Protein AF-A0A9J6DF23-F1 (afdb_monomer_lite)

Organism: Rhipicephalus microplus (NCBI:txid6941)

pLD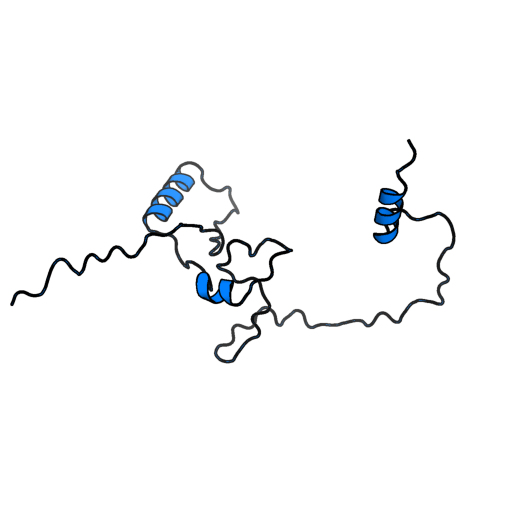DT: mean 71.45, std 18.91, range [33.38, 96.56]

Radius of gyration: 26.69 Å; chains: 1; bounding box: 71×72×50 Å

Secondary structure (DSSP, 8-state):
-PPPHHHHHHHHHTT-S--S--PPPTT-----------TTGGG----SS-----S--TT-TTTT-TT----HHHHHHTTT--SS--HHHHHHHHHHHHHSPPPTT--PPP-TTS----------GGGSS----

Foldseek 3Di:
DDDDPVVVVVCVVVVNDDDPDDDDPPPPDDPPDPPPPPPPVVDDPDDDDDDPPQAQAQQALCRPPPPDDQDPCSCVPAHNADPDDDPVVVVVVVVVCVVPPDDPPDDDDDGRHNDDDPDDDDPPPPVPDDPDD

Structure (mmCIF, N/CA/C/O backbone):
data_AF-A0A9J6DF23-F1
#
_entry.id   AF-A0A9J6DF23-F1
#
loop_
_atom_site.group_PDB
_atom_site.id
_atom_site.type_symbol
_atom_site.label_atom_id
_atom_site.label_alt_id
_atom_site.label_comp_id
_atom_site.label_asym_id
_atom_site.label_entity_id
_atom_site.label_seq_id
_atom_site.pdbx_PDB_ins_code
_atom_site.Cartn_x
_atom_site.Cartn_y
_atom_site.Cartn_z
_atom_site.occupancy
_atom_site.B_iso_or_equiv
_atom_site.auth_seq_id
_atom_site.auth_comp_id
_atom_site.auth_asym_id
_atom_site.auth_atom_id
_atom_site.pdbx_PDB_model_num
ATOM 1 N N . MET A 1 1 ? -17.137 41.102 3.864 1.00 64.00 1 MET A N 1
ATOM 2 C CA . MET A 1 1 ? -15.879 41.590 3.252 1.00 64.00 1 MET A CA 1
ATOM 3 C C . MET A 1 1 ? -15.859 41.172 1.788 1.00 64.00 1 MET A C 1
ATOM 5 O O . MET A 1 1 ? -16.191 40.017 1.537 1.00 64.00 1 MET A O 1
ATOM 9 N N . PRO A 1 2 ? -15.548 42.063 0.831 1.00 79.19 2 PRO A N 1
ATOM 10 C CA . PRO A 1 2 ? -15.508 41.701 -0.586 1.00 79.19 2 PRO A CA 1
ATOM 11 C C . PRO A 1 2 ? -14.358 40.723 -0.870 1.00 79.19 2 PRO A C 1
ATOM 13 O O . PRO A 1 2 ? -13.274 40.848 -0.301 1.00 79.19 2 PRO A O 1
ATOM 16 N N . LEU A 1 3 ? -14.604 39.734 -1.736 1.00 82.31 3 LEU A N 1
ATOM 17 C CA . LEU A 1 3 ? -13.585 38.757 -2.124 1.00 82.31 3 LEU A CA 1
ATOM 18 C C . LEU A 1 3 ? -12.503 39.423 -2.992 1.00 82.31 3 LEU A C 1
ATOM 20 O O . LEU A 1 3 ? -12.838 40.213 -3.877 1.00 82.31 3 LEU A O 1
ATOM 24 N N . PRO A 1 4 ? -11.215 39.080 -2.805 1.00 90.06 4 PRO A N 1
ATOM 25 C CA . PRO A 1 4 ? -10.148 39.608 -3.642 1.00 90.06 4 PRO A CA 1
ATOM 26 C C . PRO A 1 4 ? -10.303 39.131 -5.101 1.00 90.06 4 PRO A C 1
ATOM 28 O O . PRO A 1 4 ? -10.670 37.974 -5.345 1.00 90.06 4 PRO A O 1
ATOM 31 N N . PRO A 1 5 ? -9.978 39.980 -6.094 1.00 84.44 5 PRO A N 1
ATOM 32 C CA . PRO A 1 5 ? -10.298 39.749 -7.508 1.00 84.44 5 PRO A CA 1
ATOM 33 C C . PRO A 1 5 ? -9.649 38.482 -8.082 1.00 84.44 5 PRO A C 1
ATOM 35 O O . PRO A 1 5 ? -10.266 37.757 -8.864 1.00 84.44 5 PRO A O 1
ATOM 38 N N . ALA A 1 6 ? -8.433 38.154 -7.636 1.00 85.88 6 ALA A N 1
ATOM 39 C CA . ALA A 1 6 ? -7.731 36.938 -8.046 1.00 85.88 6 ALA A CA 1
ATOM 40 C C . ALA A 1 6 ? -8.459 35.656 -7.603 1.00 85.88 6 ALA A C 1
ATOM 42 O O . ALA A 1 6 ? -8.475 34.658 -8.326 1.00 85.88 6 ALA A O 1
ATOM 43 N N . LEU A 1 7 ? -9.081 35.681 -6.422 1.00 85.69 7 LEU A N 1
ATOM 44 C CA . LEU A 1 7 ? -9.820 34.546 -5.878 1.00 85.69 7 LEU A CA 1
ATOM 45 C C . LEU A 1 7 ? -11.175 34.409 -6.582 1.00 85.69 7 LEU A C 1
ATOM 47 O O . LEU A 1 7 ? -11.546 33.308 -6.980 1.00 85.69 7 LEU A O 1
ATOM 51 N N . LEU A 1 8 ? -11.844 35.531 -6.855 1.00 89.06 8 LEU A N 1
ATOM 52 C CA . LEU A 1 8 ? -13.079 35.574 -7.641 1.00 89.06 8 LEU A CA 1
ATOM 53 C C . LEU A 1 8 ? -12.908 34.967 -9.041 1.00 89.06 8 LEU A C 1
ATOM 55 O O . LEU A 1 8 ? -13.733 34.159 -9.460 1.00 89.06 8 LEU A O 1
ATOM 59 N N . ALA A 1 9 ? -11.819 35.290 -9.744 1.00 86.06 9 ALA A N 1
ATOM 60 C CA . ALA A 1 9 ? -11.535 34.723 -11.064 1.00 86.06 9 ALA A CA 1
ATOM 61 C C . ALA A 1 9 ? -11.339 33.198 -11.016 1.00 86.06 9 ALA A C 1
ATOM 63 O O . ALA A 1 9 ? -11.827 32.478 -11.887 1.00 86.06 9 ALA A O 1
ATOM 64 N N . ARG A 1 10 ? -10.658 32.687 -9.980 1.00 91.44 10 ARG A N 1
ATOM 65 C CA . ARG A 1 10 ? -10.454 31.241 -9.786 1.00 91.44 10 ARG A CA 1
ATOM 66 C C . ARG A 1 10 ? -11.758 30.519 -9.459 1.00 91.44 10 ARG A C 1
ATOM 68 O O . ARG A 1 10 ? -11.993 29.441 -9.995 1.00 91.44 10 ARG A O 1
ATOM 75 N N . LEU A 1 11 ? -12.604 31.114 -8.620 1.00 88.81 11 LEU A N 1
ATOM 76 C CA . LEU A 1 11 ? -13.911 30.551 -8.282 1.00 88.81 11 LEU A CA 1
ATOM 77 C C . LEU A 1 11 ? -14.863 30.554 -9.484 1.00 88.81 11 LEU A C 1
ATOM 79 O O . LEU A 1 11 ? -15.545 29.557 -9.706 1.00 88.81 11 LEU A O 1
ATOM 83 N N . LYS A 1 12 ? -14.855 31.622 -10.293 1.00 87.25 12 LYS A N 1
ATOM 84 C CA . LYS A 1 12 ? -15.615 31.699 -11.552 1.00 87.25 12 LYS A CA 1
ATOM 85 C C . LYS A 1 12 ? -15.159 30.643 -12.560 1.00 87.25 12 LYS A C 1
ATOM 87 O O . LYS A 1 12 ? -15.993 29.924 -13.089 1.00 87.25 12 LYS A O 1
ATOM 92 N N . LYS A 1 13 ? -13.843 30.472 -12.757 1.00 84.00 13 LYS A N 1
ATOM 93 C CA . LYS A 1 13 ? -13.284 29.419 -13.633 1.00 84.00 13 LYS A CA 1
ATOM 94 C C . LYS A 1 13 ? -13.678 28.000 -13.217 1.00 84.00 13 LYS A C 1
ATOM 96 O O . LYS A 1 13 ? -13.699 27.113 -14.055 1.00 84.00 13 LYS A O 1
ATOM 101 N N . ARG A 1 14 ? -13.956 27.783 -11.930 1.00 87.38 14 ARG A N 1
ATOM 102 C CA . ARG A 1 14 ? -14.390 26.491 -11.378 1.00 87.38 14 ARG A CA 1
ATOM 103 C C . ARG A 1 14 ? -15.913 26.367 -11.251 1.00 87.38 14 ARG A C 1
ATOM 105 O O . ARG A 1 14 ? -16.378 25.388 -10.685 1.00 87.38 14 ARG A O 1
ATOM 112 N N . GLY A 1 15 ? -16.676 27.366 -11.700 1.00 81.94 15 GLY A N 1
ATOM 113 C CA . GLY A 1 15 ? -18.140 27.366 -11.620 1.00 81.94 15 GLY A CA 1
ATOM 114 C C . GLY A 1 15 ? -18.715 27.496 -10.203 1.00 81.94 15 GLY A C 1
ATOM 115 O O . GLY A 1 15 ? -19.906 27.283 -10.008 1.00 81.94 15 GLY A O 1
ATOM 116 N N . ILE A 1 16 ? -17.896 27.856 -9.207 1.00 86.62 16 ILE A N 1
ATOM 117 C CA . ILE A 1 16 ? -18.306 27.937 -7.792 1.00 86.62 16 ILE A CA 1
ATOM 118 C C . ILE A 1 16 ? -19.108 29.219 -7.519 1.00 86.62 16 ILE A C 1
ATOM 120 O O . ILE A 1 16 ? -19.970 29.245 -6.647 1.00 86.62 16 ILE A O 1
ATOM 124 N N . VAL A 1 17 ? -18.835 30.293 -8.266 1.00 79.44 17 VAL A N 1
ATOM 125 C CA . VAL A 1 17 ? -19.569 31.562 -8.163 1.00 79.44 17 VAL A CA 1
ATOM 126 C C . VAL A 1 17 ? -20.313 31.799 -9.471 1.00 79.44 17 VAL A C 1
ATOM 128 O O . VAL A 1 17 ? -19.691 32.127 -10.482 1.00 79.44 17 VAL A O 1
ATOM 131 N N . LYS A 1 18 ? -21.641 31.648 -9.438 1.00 73.62 18 LYS A N 1
ATOM 132 C CA . LYS A 1 18 ? -22.544 32.041 -10.526 1.00 73.62 18 LYS A CA 1
ATOM 133 C C . LYS A 1 18 ? -22.788 33.547 -10.425 1.00 73.62 18 LYS A C 1
ATOM 135 O O . LYS A 1 18 ? -23.249 34.027 -9.392 1.00 73.62 18 LYS A O 1
ATOM 140 N N . ALA A 1 19 ? -22.422 34.299 -11.461 1.00 59.16 19 ALA A N 1
ATOM 141 C CA . ALA A 1 19 ? -22.909 35.665 -11.599 1.00 59.16 19 ALA A CA 1
ATOM 142 C C . ALA A 1 19 ? -24.402 35.566 -11.931 1.00 59.16 19 ALA A C 1
ATOM 144 O O . ALA A 1 19 ? -24.776 34.828 -12.837 1.00 59.16 19 ALA A O 1
ATOM 145 N N . SER A 1 20 ? -25.248 36.228 -11.151 1.00 55.16 20 SER A N 1
ATOM 146 C CA . SER A 1 20 ? -26.665 36.371 -11.462 1.00 55.16 20 SER A CA 1
ATOM 147 C C . SER A 1 20 ? -26.800 37.142 -12.774 1.00 55.16 20 SER A C 1
ATOM 149 O O . SER A 1 20 ? -26.579 38.348 -12.763 1.00 55.16 20 SER A O 1
ATOM 151 N N . GLU A 1 21 ? -27.056 36.431 -13.873 1.00 48.81 21 GLU A N 1
ATOM 152 C CA . GLU A 1 21 ? -27.920 36.794 -15.010 1.00 48.81 21 GLU A CA 1
ATOM 153 C C . GLU A 1 21 ? -27.700 35.827 -16.192 1.00 48.81 21 GLU A C 1
ATOM 155 O O . GLU A 1 21 ? -26.573 35.423 -16.472 1.00 48.81 21 GLU A O 1
ATOM 160 N N . ALA A 1 22 ? -28.810 35.520 -16.875 1.00 44.66 22 ALA A N 1
ATOM 161 C CA . ALA A 1 22 ? -29.009 34.654 -18.044 1.00 44.66 22 ALA A CA 1
ATOM 162 C C . ALA A 1 22 ? -29.112 33.132 -17.787 1.00 44.66 22 ALA A C 1
ATOM 164 O O . ALA A 1 22 ? -28.131 32.394 -17.736 1.00 44.66 22 ALA A O 1
ATOM 165 N N . GLU A 1 23 ? -30.367 32.680 -17.695 1.00 49.06 23 GLU A N 1
ATOM 166 C CA . GLU A 1 23 ? -30.803 31.315 -18.012 1.00 49.06 23 GLU A CA 1
ATOM 167 C C . GLU A 1 23 ? -30.312 30.918 -19.421 1.00 49.06 23 GLU A C 1
ATOM 169 O O . GLU A 1 23 ? -30.512 31.692 -20.364 1.00 49.06 23 GLU A O 1
ATOM 174 N N . PRO A 1 24 ? -29.707 29.735 -19.615 1.00 48.19 24 PRO A N 1
ATOM 175 C CA . PRO A 1 24 ? -29.464 29.211 -20.952 1.00 48.19 24 PRO A CA 1
ATOM 176 C C . PRO A 1 24 ? -30.792 28.748 -21.572 1.00 48.19 24 PRO A C 1
ATOM 178 O O . PRO A 1 24 ? -31.496 27.902 -21.021 1.00 48.19 24 PRO A O 1
ATOM 181 N N . SER A 1 25 ? -31.152 29.312 -22.727 1.00 47.56 25 SER A N 1
ATOM 182 C CA . SER A 1 25 ? -32.297 28.860 -23.521 1.00 47.56 25 SER A CA 1
ATOM 183 C C . SER A 1 25 ? -32.114 27.406 -23.958 1.00 47.56 25 SER A C 1
ATOM 185 O O . SER A 1 25 ? -31.037 27.027 -24.410 1.00 47.56 25 SER A O 1
ATOM 187 N N . ALA A 1 26 ? -33.189 26.618 -23.901 1.00 53.91 26 ALA A N 1
ATOM 188 C CA . ALA A 1 26 ? -33.249 25.184 -24.212 1.00 53.91 26 ALA A CA 1
ATOM 189 C C . ALA A 1 26 ? -32.905 24.779 -25.671 1.00 53.91 26 ALA A C 1
ATOM 191 O O . ALA A 1 26 ? -33.180 23.651 -26.062 1.00 53.91 26 ALA A O 1
ATOM 192 N N . ALA A 1 27 ? -32.327 25.674 -26.476 1.00 52.91 27 ALA A N 1
ATOM 193 C CA . ALA A 1 27 ? -31.940 25.435 -27.868 1.00 52.91 27 ALA A CA 1
ATOM 194 C C . ALA A 1 27 ? -30.444 25.096 -28.059 1.00 52.91 27 ALA A C 1
ATOM 196 O O . ALA A 1 27 ? -30.065 24.710 -29.156 1.00 52.91 27 ALA A O 1
ATOM 197 N N . ASP A 1 28 ? -29.622 25.199 -27.006 1.00 52.41 28 ASP A N 1
ATOM 198 C CA . ASP A 1 28 ? -28.172 24.915 -27.025 1.00 52.41 28 ASP A CA 1
ATOM 199 C C . ASP A 1 28 ? -27.808 23.678 -26.177 1.00 52.41 28 ASP A C 1
ATOM 201 O O . ASP A 1 28 ? -26.788 23.650 -25.487 1.00 52.41 28 ASP A O 1
ATOM 205 N N . GLN A 1 29 ? -28.649 22.641 -26.170 1.00 53.41 29 GLN A N 1
ATOM 206 C CA . GLN A 1 29 ? -28.240 21.350 -25.607 1.00 53.41 29 GLN A CA 1
ATOM 207 C C . GLN A 1 29 ? -27.374 20.629 -26.653 1.00 53.41 29 GLN A C 1
ATOM 209 O O . GLN A 1 29 ? -27.917 20.256 -27.694 1.00 53.41 29 GLN A O 1
ATOM 214 N N . PRO A 1 30 ? -26.053 20.445 -26.445 1.00 58.00 30 PRO A N 1
ATOM 215 C CA . PRO A 1 30 ? -25.305 19.511 -27.276 1.00 58.00 30 PRO A CA 1
ATOM 216 C C . PRO A 1 30 ? -25.922 18.126 -27.075 1.00 58.00 30 PRO A C 1
ATOM 218 O O . PRO A 1 30 ? -26.223 17.753 -25.942 1.00 58.00 30 PRO A O 1
ATOM 221 N N . GLU A 1 31 ? -26.150 17.399 -28.168 1.00 57.91 31 GLU A N 1
ATOM 222 C CA . GLU A 1 31 ? -26.594 16.006 -28.146 1.00 57.91 31 GLU A CA 1
ATOM 223 C C . GLU A 1 31 ? -25.708 15.227 -27.159 1.00 57.91 31 GLU A C 1
ATOM 225 O O . GLU A 1 31 ? -24.519 15.029 -27.402 1.00 57.91 31 GLU A O 1
ATOM 230 N N . GLU A 1 32 ? -26.255 14.860 -25.995 1.00 60.94 32 GLU A N 1
ATOM 231 C CA . GLU A 1 32 ? -25.549 14.008 -25.042 1.00 60.94 32 GLU A CA 1
ATOM 232 C C . GLU A 1 32 ? -25.441 12.621 -25.673 1.00 60.94 32 GLU A C 1
ATOM 234 O O . GLU A 1 32 ? -26.390 11.834 -25.678 1.00 60.94 32 GLU A O 1
ATOM 239 N N . GLU A 1 33 ? -24.275 12.331 -26.245 1.00 61.47 33 GLU A N 1
ATOM 240 C CA . GLU A 1 33 ? -23.911 10.982 -26.645 1.00 61.47 33 GLU A CA 1
ATOM 241 C C . GLU A 1 33 ? -24.017 10.077 -25.410 1.00 61.47 33 GLU A C 1
ATOM 243 O O . GLU A 1 33 ? -23.280 10.218 -24.431 1.00 61.47 33 GLU A O 1
ATOM 248 N N . VAL A 1 34 ? -24.975 9.147 -25.438 1.00 63.22 34 VAL A N 1
ATOM 249 C CA . VAL A 1 34 ? -25.108 8.096 -24.428 1.00 63.22 34 VAL A CA 1
ATOM 250 C C . VAL A 1 34 ? -23.975 7.108 -24.672 1.00 63.22 34 VAL A C 1
ATOM 252 O O . VAL A 1 34 ? -24.113 6.136 -25.415 1.00 63.22 34 VAL A O 1
ATOM 255 N N . ILE A 1 35 ? -22.821 7.401 -24.082 1.00 50.91 35 ILE A N 1
ATOM 256 C CA . ILE A 1 35 ? -21.647 6.537 -24.101 1.00 50.91 35 ILE A CA 1
ATOM 257 C C . ILE A 1 35 ? -21.967 5.326 -23.218 1.00 50.91 35 ILE A C 1
ATOM 259 O O . ILE A 1 35 ? -21.698 5.305 -22.018 1.00 50.91 35 ILE A O 1
ATOM 263 N N . ALA A 1 36 ? -22.590 4.309 -23.812 1.00 56.91 36 ALA A N 1
ATOM 264 C CA . ALA A 1 36 ? -22.656 2.973 -23.236 1.00 56.91 36 ALA A CA 1
ATOM 265 C C . ALA A 1 36 ? -21.283 2.306 -23.410 1.00 56.91 36 ALA A C 1
ATOM 267 O O . ALA A 1 36 ? -21.115 1.377 -24.198 1.00 56.91 36 ALA A O 1
ATOM 268 N N . GLU A 1 37 ? -20.276 2.834 -22.719 1.00 55.44 37 GLU A N 1
ATOM 269 C CA . GLU A 1 37 ? -19.036 2.101 -22.509 1.00 55.44 37 GLU A CA 1
ATOM 270 C C . GLU A 1 37 ? -19.366 0.913 -21.602 1.00 55.44 37 GLU A C 1
ATOM 272 O O . GLU A 1 37 ? -19.821 1.071 -20.471 1.00 55.44 37 GLU A O 1
ATOM 277 N N . ASP A 1 38 ? -19.218 -0.285 -22.158 1.00 64.94 38 ASP A N 1
ATOM 278 C CA . ASP A 1 38 ? -19.384 -1.561 -21.477 1.00 64.94 38 ASP A CA 1
ATOM 279 C C . ASP A 1 38 ? -18.410 -1.642 -20.287 1.00 64.94 38 ASP A C 1
ATOM 281 O O . ASP A 1 38 ? -17.213 -1.897 -20.438 1.00 64.94 38 ASP A O 1
ATOM 285 N N . TYR A 1 39 ? -18.920 -1.368 -19.085 1.00 60.38 39 TYR A N 1
ATOM 286 C CA . TYR A 1 39 ? -18.165 -1.383 -17.829 1.00 60.38 39 TYR A CA 1
ATOM 287 C C . TYR A 1 39 ? -17.793 -2.807 -17.355 1.00 60.38 39 TYR A C 1
ATOM 289 O O . TYR A 1 39 ? -17.315 -2.957 -16.228 1.00 60.38 39 TYR A O 1
ATOM 297 N N . ASP A 1 40 ? -17.953 -3.848 -18.181 1.00 59.22 40 ASP A N 1
ATOM 298 C CA . ASP A 1 40 ? -17.661 -5.238 -17.796 1.00 59.22 40 ASP A CA 1
ATOM 299 C C . ASP A 1 40 ? -16.218 -5.699 -18.096 1.00 59.22 40 ASP A C 1
ATOM 301 O O . ASP A 1 40 ? -15.769 -6.734 -17.590 1.00 59.22 40 ASP A O 1
ATOM 305 N N . ASP A 1 41 ? -15.414 -4.928 -18.836 1.00 57.81 41 ASP A N 1
ATOM 306 C CA . ASP A 1 41 ? -14.062 -5.365 -19.232 1.00 57.81 41 ASP A CA 1
ATOM 307 C C . ASP A 1 41 ? -12.973 -5.209 -18.148 1.00 57.81 41 ASP A C 1
ATOM 309 O O . ASP A 1 41 ? -11.822 -5.607 -18.349 1.00 57.81 41 ASP A O 1
ATOM 313 N N . ILE A 1 42 ? -13.313 -4.714 -16.952 1.00 59.12 42 ILE A N 1
ATOM 314 C CA . ILE A 1 42 ? -12.354 -4.591 -15.835 1.00 59.12 42 ILE A CA 1
ATOM 315 C C . ILE A 1 42 ? -12.046 -5.965 -15.195 1.00 59.12 42 ILE A C 1
ATOM 317 O O . ILE A 1 42 ? -11.024 -6.120 -14.521 1.00 59.12 42 ILE A O 1
ATOM 321 N N . ILE A 1 43 ? -12.873 -6.996 -15.430 1.00 51.72 43 ILE A N 1
ATOM 322 C CA . ILE A 1 43 ? -12.751 -8.310 -14.768 1.00 51.72 43 ILE A CA 1
ATOM 323 C C . ILE A 1 43 ? -12.704 -9.467 -15.782 1.00 51.72 43 ILE A C 1
ATOM 325 O O . ILE A 1 43 ? -13.440 -10.444 -15.676 1.00 51.72 43 ILE A O 1
ATOM 329 N N . ARG A 1 44 ? -11.792 -9.423 -16.759 1.00 43.78 44 ARG A N 1
ATOM 330 C CA . ARG A 1 44 ? -11.384 -10.641 -17.487 1.00 43.78 44 ARG A CA 1
ATOM 331 C C . ARG A 1 44 ? -9.963 -11.041 -17.081 1.00 43.78 44 ARG A C 1
ATOM 333 O O . ARG A 1 44 ? -9.014 -10.358 -17.462 1.00 43.78 44 ARG A O 1
ATOM 340 N N . PRO A 1 45 ? -9.756 -12.144 -16.336 1.00 51.81 45 PRO A N 1
ATOM 341 C CA . PRO A 1 45 ? -8.420 -12.671 -16.108 1.00 51.81 45 PRO A CA 1
ATOM 342 C C . PRO A 1 45 ? -8.026 -13.509 -17.328 1.00 51.81 45 PRO A C 1
ATOM 344 O O . PRO A 1 45 ? -8.376 -14.684 -17.415 1.00 51.81 45 PRO A O 1
ATOM 347 N N . VAL A 1 46 ? -7.325 -12.917 -18.298 1.00 40.72 46 VAL A N 1
ATOM 348 C CA . VAL A 1 46 ? -6.862 -13.650 -19.488 1.00 40.72 46 VAL A CA 1
ATOM 349 C C . VAL A 1 46 ? -5.347 -13.566 -19.593 1.00 40.72 46 VAL A C 1
ATOM 351 O O . VAL A 1 46 ? -4.753 -12.493 -19.678 1.00 40.72 46 VAL A O 1
ATOM 354 N N . GLY A 1 47 ? -4.726 -14.742 -19.533 1.00 40.06 47 GLY A N 1
ATOM 355 C CA . GLY A 1 47 ? -3.301 -14.921 -19.732 1.00 40.06 47 GLY A CA 1
ATOM 356 C C . GLY A 1 47 ? -2.847 -14.530 -21.137 1.00 40.06 47 GLY A C 1
ATOM 357 O O . GLY A 1 47 ? -3.549 -14.748 -22.115 1.00 40.06 47 GLY A O 1
ATOM 358 N N . GLY A 1 48 ? -1.613 -14.025 -21.194 1.00 43.75 48 GLY A N 1
ATOM 359 C CA . GLY A 1 48 ? -0.777 -14.001 -22.392 1.00 43.75 48 GLY A CA 1
ATOM 360 C C . GLY A 1 48 ? -1.192 -13.005 -23.475 1.00 43.75 48 GLY A C 1
ATOM 361 O O . GLY A 1 48 ? -1.917 -13.360 -24.393 1.00 43.75 48 GLY A O 1
ATOM 362 N N . GLY A 1 49 ? -0.625 -11.796 -23.425 1.00 35.66 49 GLY A N 1
ATOM 363 C CA . GLY A 1 49 ? -0.647 -10.847 -24.542 1.00 35.66 49 GLY A CA 1
ATOM 364 C C . GLY A 1 49 ? -0.750 -9.398 -24.079 1.00 35.66 49 GLY A C 1
ATOM 365 O O . GLY A 1 49 ? -1.839 -8.930 -23.775 1.00 35.66 49 GLY A O 1
ATOM 366 N N . GLU A 1 50 ? 0.407 -8.735 -23.976 1.00 45.72 50 GLU A N 1
ATOM 367 C CA . 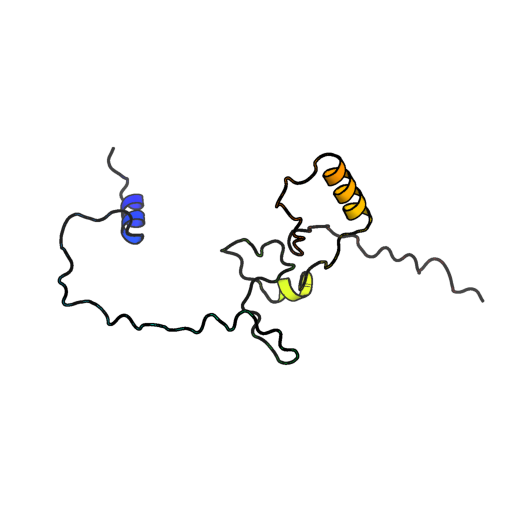GLU A 1 50 ? 0.644 -7.276 -23.953 1.00 45.72 50 GLU A CA 1
ATOM 368 C C . GLU A 1 50 ? -0.576 -6.387 -23.656 1.00 45.72 50 GLU A C 1
ATOM 370 O O . GLU A 1 50 ? -1.076 -5.634 -24.489 1.00 45.72 50 GLU A O 1
ATOM 375 N N . THR A 1 51 ? -1.050 -6.455 -22.416 1.00 41.91 51 THR A N 1
ATOM 376 C CA . THR A 1 51 ? -2.142 -5.621 -21.919 1.00 41.91 51 THR A CA 1
ATOM 377 C C . THR A 1 51 ? -1.597 -4.234 -21.606 1.00 41.91 51 THR A C 1
ATOM 379 O O . THR A 1 51 ? -0.594 -4.092 -20.900 1.00 41.91 51 THR A O 1
ATOM 382 N N . ARG A 1 52 ? -2.249 -3.185 -22.112 1.00 44.94 52 ARG A N 1
ATOM 383 C CA . ARG A 1 52 ? -1.944 -1.810 -21.710 1.00 44.94 52 ARG A CA 1
ATOM 384 C C . ARG A 1 52 ? -2.040 -1.712 -20.187 1.00 44.94 52 ARG A C 1
ATOM 386 O O . ARG A 1 52 ? -3.084 -1.967 -19.597 1.00 44.94 52 ARG A O 1
ATOM 393 N N . ILE A 1 53 ? -0.919 -1.352 -19.569 1.00 51.38 53 ILE A N 1
ATOM 394 C CA . ILE A 1 53 ? -0.737 -1.117 -18.133 1.00 51.38 53 ILE A CA 1
ATOM 395 C C . ILE A 1 53 ? -1.451 0.202 -17.788 1.00 51.38 53 ILE A C 1
ATOM 397 O O . ILE A 1 53 ? -0.812 1.229 -17.602 1.00 51.38 53 ILE A O 1
ATOM 401 N N . GLY A 1 54 ? -2.783 0.227 -17.841 1.00 56.75 54 GLY A N 1
ATOM 402 C CA . GLY A 1 54 ? -3.576 1.456 -17.684 1.00 56.75 54 GLY A CA 1
ATOM 403 C C . GLY A 1 54 ? -4.039 1.746 -16.255 1.00 56.75 54 GLY A C 1
ATOM 404 O O . GLY A 1 54 ? -4.695 2.754 -16.027 1.00 56.75 54 GLY A O 1
ATOM 405 N N . GLY A 1 55 ? -3.736 0.864 -15.298 1.00 71.94 55 GLY A N 1
ATOM 406 C CA . GLY A 1 55 ? -4.193 0.972 -13.912 1.00 71.94 55 GLY A CA 1
ATOM 407 C C . GLY A 1 55 ? -3.059 1.230 -12.914 1.00 71.94 55 GLY A C 1
ATOM 408 O O . GLY A 1 55 ? -1.892 0.940 -13.208 1.00 71.94 55 GLY A O 1
ATOM 409 N N . PRO A 1 56 ? -3.376 1.732 -11.705 1.00 84.56 56 PRO A N 1
ATOM 410 C CA . PRO A 1 56 ? -2.410 1.829 -10.623 1.00 84.56 56 PRO A CA 1
ATOM 411 C C . PRO A 1 56 ? -1.788 0.459 -10.343 1.00 84.56 56 PRO A C 1
ATOM 413 O O . PRO A 1 56 ? -2.477 -0.547 -10.184 1.00 84.56 56 PRO A O 1
ATOM 416 N N . ILE A 1 57 ? -0.463 0.415 -10.274 1.00 90.00 57 ILE A N 1
ATOM 417 C CA . ILE A 1 57 ? 0.270 -0.828 -10.051 1.00 90.00 57 ILE A CA 1
ATOM 418 C C . ILE A 1 57 ? 0.003 -1.296 -8.612 1.00 90.00 57 ILE A C 1
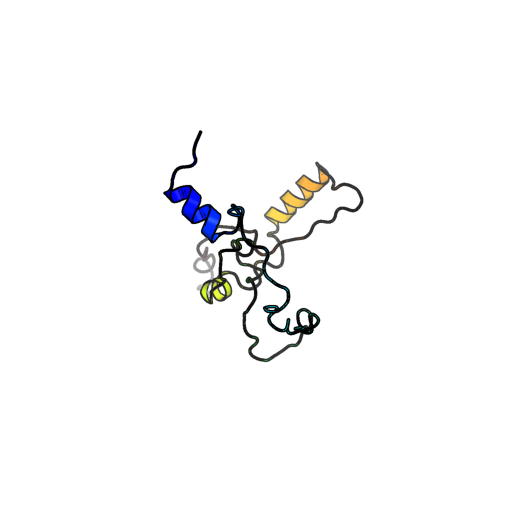ATOM 420 O O . ILE A 1 57 ? 0.240 -0.513 -7.689 1.00 90.00 57 ILE A O 1
ATOM 424 N N . PRO A 1 58 ? -0.456 -2.544 -8.379 1.00 88.31 58 PRO A N 1
ATOM 425 C CA . PRO A 1 58 ? -0.923 -2.988 -7.060 1.00 88.31 58 PRO A CA 1
ATOM 426 C C . PRO A 1 58 ? 0.112 -2.829 -5.943 1.00 88.31 58 PRO A C 1
ATOM 428 O O . PRO A 1 58 ? -0.220 -2.430 -4.826 1.00 88.31 58 PRO A O 1
ATOM 431 N N . GLY A 1 59 ? 1.382 -3.088 -6.256 1.00 88.94 59 GLY A N 1
ATOM 432 C CA . GLY A 1 59 ? 2.491 -2.919 -5.326 1.00 88.94 59 GLY A CA 1
ATOM 433 C C . GLY A 1 59 ? 2.958 -1.475 -5.145 1.00 88.94 59 GLY A C 1
ATOM 434 O O . GLY A 1 59 ? 3.817 -1.229 -4.301 1.00 88.94 59 GLY A O 1
ATOM 435 N N . CYS A 1 60 ? 2.458 -0.516 -5.929 1.00 90.81 60 CYS A N 1
ATOM 436 C CA . CYS A 1 60 ? 2.936 0.857 -5.852 1.00 90.81 60 CYS A CA 1
ATOM 437 C C . CYS A 1 60 ? 2.501 1.506 -4.523 1.00 90.81 60 CYS A C 1
ATOM 439 O O . CYS A 1 60 ? 1.303 1.558 -4.223 1.00 90.81 60 CYS A O 1
ATOM 441 N N . PRO A 1 61 ? 3.444 2.072 -3.744 1.00 89.06 61 PRO A N 1
ATOM 442 C CA . PRO A 1 61 ? 3.132 2.733 -2.479 1.00 89.06 61 PRO A CA 1
ATOM 443 C C . PRO A 1 61 ? 2.308 4.003 -2.641 1.00 89.06 61 PRO A C 1
ATOM 445 O O . PRO A 1 61 ? 1.646 4.435 -1.703 1.00 89.06 61 PRO A O 1
ATOM 448 N N . ASN A 1 62 ? 2.320 4.586 -3.836 1.00 89.94 62 ASN A N 1
ATOM 449 C CA . ASN A 1 62 ? 1.593 5.803 -4.148 1.00 89.94 62 ASN A CA 1
ATOM 450 C C . ASN A 1 62 ? 0.343 5.530 -5.004 1.00 89.94 62 ASN A C 1
ATOM 452 O O . ASN A 1 62 ? -0.204 6.463 -5.580 1.00 89.94 62 ASN A O 1
ATOM 456 N N . LYS A 1 63 ? -0.128 4.274 -5.108 1.00 88.44 63 LYS A N 1
ATOM 457 C CA . LYS A 1 63 ? -1.260 3.910 -5.985 1.00 88.44 63 LYS A CA 1
ATOM 458 C C . LYS A 1 63 ? -2.590 4.585 -5.632 1.00 88.44 63 LYS A C 1
ATOM 460 O O . LYS A 1 63 ? -3.454 4.701 -6.486 1.00 88.44 63 LYS A O 1
ATOM 465 N N . TRP A 1 64 ? -2.755 5.006 -4.376 1.00 85.81 64 TRP A N 1
ATOM 466 C CA . TRP A 1 64 ? -3.970 5.662 -3.878 1.00 85.81 64 TRP A CA 1
ATOM 467 C C . TRP A 1 64 ? -3.951 7.184 -4.063 1.00 85.81 64 TRP A C 1
ATOM 469 O O . TRP A 1 64 ? -4.942 7.859 -3.796 1.00 85.81 64 TRP A O 1
ATOM 479 N N . ASN A 1 65 ? -2.820 7.747 -4.485 1.00 87.75 65 ASN A N 1
ATOM 480 C CA . ASN A 1 65 ? -2.723 9.166 -4.770 1.00 87.75 65 ASN A CA 1
ATOM 481 C C . ASN A 1 65 ? -3.279 9.436 -6.168 1.00 87.75 65 ASN A C 1
ATOM 483 O O 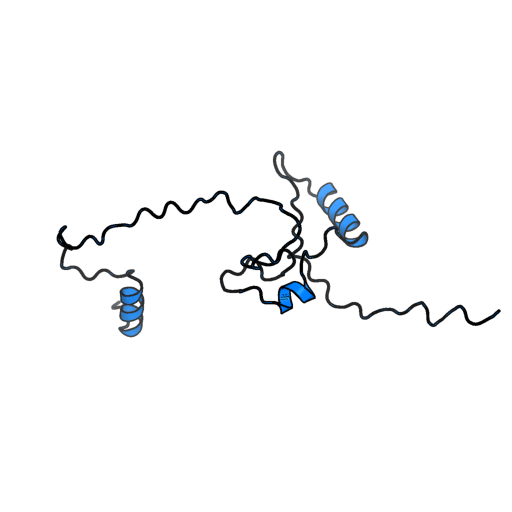. ASN A 1 65 ? -2.695 9.010 -7.158 1.00 87.75 65 ASN A O 1
ATOM 487 N N . LEU A 1 66 ? -4.377 10.189 -6.235 1.00 87.81 66 LEU A N 1
ATOM 488 C CA . LEU A 1 66 ? -5.065 10.555 -7.479 1.00 87.81 66 LEU A CA 1
ATOM 489 C C . LEU A 1 66 ? -4.161 11.272 -8.491 1.00 87.81 66 LEU A C 1
ATOM 491 O O . LEU A 1 66 ? -4.407 11.203 -9.688 1.00 87.81 66 LEU A O 1
ATOM 495 N N . TYR A 1 67 ? -3.120 11.960 -8.018 1.00 90.31 67 TYR A N 1
ATOM 496 C CA . TYR A 1 67 ? -2.161 12.667 -8.868 1.00 90.31 67 TYR A CA 1
ATOM 497 C C . TYR A 1 67 ? -0.952 11.804 -9.253 1.00 90.31 67 TYR A C 1
ATOM 499 O O . TYR A 1 67 ? -0.018 12.299 -9.884 1.00 90.31 67 TYR A O 1
ATOM 507 N N . HIS A 1 68 ? -0.904 10.543 -8.816 1.00 91.44 68 HIS A N 1
ATOM 508 C CA . HIS A 1 68 ? 0.187 9.640 -9.137 1.00 91.44 68 HIS A CA 1
ATOM 509 C C . HIS A 1 68 ? -0.157 8.745 -10.315 1.00 91.44 68 HIS A C 1
ATOM 511 O O . HIS A 1 68 ? -0.928 7.795 -10.203 1.00 91.44 68 HIS A O 1
ATOM 517 N N . GLU A 1 69 ? 0.539 8.983 -11.415 1.00 90.50 69 GLU A N 1
ATOM 518 C CA . GLU A 1 69 ? 0.517 8.093 -12.561 1.00 90.50 69 GLU A CA 1
ATOM 519 C C . GLU A 1 69 ? 1.636 7.060 -12.427 1.00 90.50 69 GLU A C 1
ATOM 521 O O . GLU A 1 69 ? 2.831 7.373 -12.352 1.00 90.50 69 GLU A O 1
ATOM 526 N N . CYS A 1 70 ? 1.231 5.796 -12.351 1.00 90.25 70 CYS A N 1
ATOM 527 C CA . CYS A 1 70 ? 2.145 4.673 -12.272 1.00 90.25 70 CYS A CA 1
ATOM 528 C C . CYS A 1 70 ? 2.962 4.560 -13.565 1.00 90.25 70 CYS A C 1
ATOM 530 O O . CYS A 1 70 ? 2.434 4.271 -14.632 1.00 90.25 70 CYS A O 1
ATOM 532 N N . SER A 1 71 ? 4.274 4.759 -13.462 1.00 90.12 71 SER A N 1
ATOM 533 C CA . SER A 1 71 ? 5.197 4.634 -14.594 1.00 90.12 71 SER A CA 1
ATOM 534 C C . SER A 1 71 ? 5.788 3.224 -14.716 1.00 90.12 71 SER A C 1
ATOM 536 O O . SER A 1 71 ? 5.700 2.407 -13.795 1.00 90.12 71 SER A O 1
ATOM 538 N N . ALA A 1 72 ? 6.507 2.950 -15.811 1.00 89.62 72 ALA A N 1
ATOM 539 C CA . ALA A 1 72 ? 7.257 1.699 -15.988 1.00 89.62 72 ALA A CA 1
ATOM 540 C C . ALA A 1 72 ? 8.264 1.429 -14.847 1.00 89.62 72 ALA A C 1
ATOM 542 O O . ALA A 1 72 ? 8.573 0.276 -14.541 1.00 89.62 72 ALA A O 1
ATOM 543 N N . PHE A 1 73 ? 8.756 2.481 -14.178 1.00 90.50 73 PHE A N 1
ATOM 544 C CA . PHE A 1 73 ? 9.571 2.338 -12.969 1.00 90.50 73 PHE A CA 1
ATOM 545 C C . PHE A 1 73 ? 8.789 1.655 -11.847 1.00 90.50 73 PHE A C 1
ATOM 547 O O . PHE A 1 73 ? 9.299 0.733 -11.214 1.00 90.50 73 PHE A O 1
ATOM 554 N N . CYS A 1 74 ? 7.537 2.061 -11.634 1.00 90.38 74 CYS A N 1
ATOM 555 C CA . CYS A 1 74 ? 6.699 1.508 -10.582 1.00 90.38 74 CYS A CA 1
ATOM 556 C C . CYS A 1 74 ? 6.439 0.011 -10.811 1.00 90.38 74 CYS A C 1
ATOM 558 O O . CYS A 1 74 ? 6.397 -0.777 -9.866 1.00 90.38 74 CYS A O 1
ATOM 560 N N . GLN A 1 75 ? 6.346 -0.396 -12.078 1.00 88.06 75 GLN A N 1
ATOM 561 C CA . GLN A 1 75 ? 6.103 -1.787 -12.450 1.00 88.06 75 GLN A CA 1
ATOM 562 C C . GLN A 1 75 ? 7.343 -2.640 -12.209 1.00 88.06 75 GLN A C 1
ATOM 564 O O . GLN A 1 75 ? 7.241 -3.723 -11.642 1.00 88.06 75 GLN A O 1
ATOM 569 N N . LYS A 1 76 ? 8.520 -2.131 -12.591 1.00 89.00 76 LYS A N 1
ATOM 570 C CA . LYS A 1 76 ? 9.801 -2.816 -12.375 1.00 89.00 76 LYS A CA 1
ATOM 571 C C . LYS A 1 76 ? 10.190 -2.881 -10.901 1.00 89.00 76 LYS A C 1
ATOM 573 O O . LYS A 1 76 ? 10.795 -3.860 -10.480 1.00 89.00 76 LYS A O 1
ATOM 578 N N . HIS A 1 77 ? 9.894 -1.833 -10.134 1.00 87.75 77 HIS A N 1
ATOM 579 C CA . HIS A 1 77 ? 10.344 -1.728 -8.748 1.00 87.75 77 HIS A CA 1
ATOM 580 C C . HIS A 1 77 ? 9.380 -2.379 -7.756 1.00 87.75 77 HIS A C 1
ATOM 582 O O . HIS A 1 77 ? 9.829 -3.006 -6.798 1.00 87.75 77 HIS A O 1
ATOM 588 N N . TRP A 1 78 ? 8.071 -2.245 -7.984 1.00 88.88 78 TRP A N 1
ATOM 589 C CA . TRP A 1 78 ? 7.052 -2.776 -7.081 1.00 88.88 78 TRP A CA 1
ATOM 590 C C . TRP A 1 78 ? 6.177 -3.848 -7.721 1.00 88.88 78 TRP A C 1
ATOM 592 O O . TRP A 1 78 ? 5.919 -4.859 -7.075 1.00 88.88 78 TRP A O 1
ATOM 602 N N . GLY A 1 79 ? 5.738 -3.669 -8.970 1.00 87.25 79 GLY A N 1
ATOM 603 C CA . GLY A 1 79 ? 4.939 -4.669 -9.688 1.00 87.25 79 GLY A CA 1
ATOM 604 C C . GLY A 1 79 ? 3.710 -5.124 -8.889 1.00 87.25 79 GLY A C 1
ATOM 605 O O . GLY A 1 79 ? 2.924 -4.306 -8.417 1.00 87.25 79 GLY A O 1
ATOM 606 N N . ALA A 1 80 ? 3.557 -6.432 -8.685 1.00 84.31 80 ALA A N 1
ATOM 607 C CA . ALA A 1 80 ? 2.470 -6.991 -7.873 1.00 84.31 80 ALA A CA 1
ATOM 608 C C . ALA A 1 80 ? 2.619 -6.740 -6.354 1.00 84.31 80 ALA A C 1
ATOM 610 O O . ALA A 1 80 ? 1.724 -7.078 -5.586 1.00 84.31 80 ALA A O 1
ATOM 611 N N . GLY A 1 81 ? 3.731 -6.151 -5.909 1.00 84.94 81 GLY A N 1
ATOM 612 C CA . GLY A 1 81 ? 4.071 -5.974 -4.503 1.00 84.94 81 GLY A CA 1
ATOM 613 C C . GLY A 1 81 ? 4.455 -7.292 -3.834 1.00 84.94 81 GLY A C 1
ATOM 614 O O . GLY A 1 81 ? 4.872 -8.255 -4.481 1.00 84.94 81 GLY A O 1
ATOM 615 N N . LYS A 1 82 ?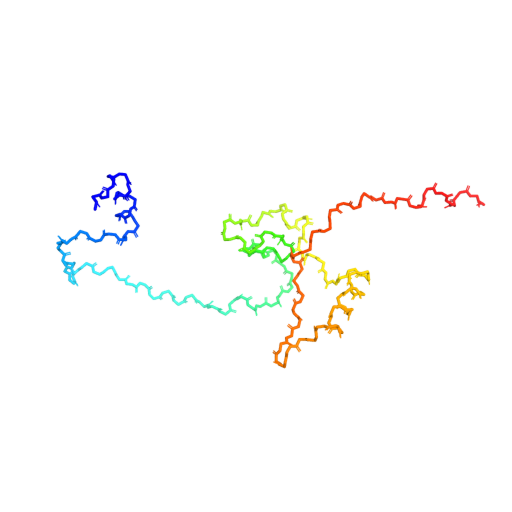 4.353 -7.337 -2.505 1.00 79.88 82 LYS A N 1
ATOM 616 C CA . LYS A 1 82 ? 4.566 -8.578 -1.748 1.00 79.88 82 LYS A CA 1
ATOM 617 C C . LYS A 1 82 ? 3.242 -9.319 -1.683 1.00 79.88 82 LYS A C 1
ATOM 619 O O . LYS A 1 82 ? 2.258 -8.705 -1.326 1.00 79.88 82 LYS A O 1
ATOM 624 N N . LEU A 1 83 ? 3.214 -10.615 -1.997 1.00 74.69 83 LEU A N 1
ATOM 625 C CA . LEU A 1 83 ? 1.979 -11.413 -1.918 1.00 74.69 83 LEU A CA 1
ATOM 626 C C . LEU A 1 83 ? 1.635 -11.818 -0.477 1.00 74.69 83 LEU A C 1
ATOM 628 O O . LEU A 1 83 ? 0.473 -12.009 -0.136 1.00 74.69 83 LEU A O 1
ATOM 632 N N . LYS A 1 84 ? 2.660 -11.989 0.365 1.00 77.31 84 LYS A N 1
ATOM 633 C CA . LYS A 1 84 ? 2.529 -12.380 1.769 1.00 77.31 84 LYS A CA 1
ATOM 634 C C . LYS A 1 84 ? 3.481 -11.569 2.634 1.00 77.31 84 LYS A C 1
ATOM 636 O O . LYS A 1 84 ? 4.582 -11.206 2.205 1.00 77.31 84 LYS A O 1
ATOM 641 N N . GLU A 1 85 ? 3.058 -11.310 3.863 1.00 76.69 85 GLU A N 1
ATOM 642 C CA . GLU A 1 85 ? 3.876 -10.625 4.852 1.00 76.69 85 GLU A CA 1
ATOM 643 C C . GLU A 1 85 ? 5.131 -11.421 5.227 1.00 76.69 85 GLU A C 1
ATOM 645 O O . GLU A 1 85 ? 5.202 -12.644 5.102 1.00 76.69 85 GLU A O 1
ATOM 650 N N . SER A 1 86 ? 6.144 -10.711 5.732 1.00 83.75 86 SER A N 1
ATOM 651 C CA . SER A 1 86 ? 7.300 -11.382 6.322 1.00 83.75 86 SER A CA 1
ATOM 652 C C . SER A 1 86 ? 6.876 -12.164 7.576 1.00 83.75 86 SER A C 1
ATOM 654 O O . SER A 1 86 ? 6.020 -11.679 8.320 1.00 83.75 86 SER A O 1
ATOM 656 N N . PRO A 1 87 ? 7.521 -13.297 7.908 1.00 88.38 87 PRO A N 1
ATOM 657 C CA . PRO A 1 87 ? 7.186 -14.069 9.111 1.00 88.38 87 PRO A CA 1
ATOM 658 C C . PRO A 1 87 ? 7.250 -13.255 10.414 1.00 88.38 87 PRO A C 1
ATOM 660 O O . PRO A 1 87 ? 6.555 -13.547 11.385 1.00 88.38 87 PRO A O 1
ATOM 663 N N . HIS A 1 88 ? 8.102 -12.226 10.460 1.00 88.00 88 HIS A N 1
ATOM 664 C CA . HIS A 1 88 ? 8.198 -11.320 11.604 1.00 88.00 88 HIS A CA 1
ATOM 665 C C . HIS A 1 88 ? 7.009 -10.371 11.705 1.00 88.00 88 HIS A C 1
ATOM 667 O O . HIS A 1 88 ? 6.486 -10.156 12.800 1.00 88.00 88 HIS A O 1
ATOM 673 N N . THR A 1 89 ? 6.589 -9.810 10.573 1.00 84.44 89 THR A N 1
ATOM 674 C CA . THR A 1 89 ? 5.389 -8.979 10.509 1.00 84.44 89 THR A CA 1
ATOM 675 C C . THR A 1 89 ? 4.162 -9.791 10.887 1.00 84.44 89 THR A C 1
ATOM 677 O O . THR A 1 89 ? 3.419 -9.366 11.766 1.00 84.44 89 THR A O 1
ATOM 680 N N . GLU A 1 90 ? 4.022 -10.987 10.324 1.00 88.25 90 GLU A N 1
ATOM 681 C CA . GLU A 1 90 ? 2.889 -11.873 10.572 1.00 88.25 90 GLU A CA 1
ATOM 682 C C . GLU A 1 90 ? 2.744 -12.179 12.073 1.00 88.25 90 GLU A C 1
ATOM 684 O O . GLU A 1 90 ? 1.671 -12.056 12.662 1.00 88.25 90 GLU A O 1
ATOM 689 N N . ARG A 1 91 ? 3.865 -12.448 12.758 1.00 92.00 91 ARG A N 1
ATOM 690 C CA . ARG A 1 91 ? 3.887 -12.619 14.222 1.00 92.00 91 ARG A CA 1
ATOM 691 C C . ARG A 1 91 ? 3.384 -11.389 14.984 1.00 92.00 91 ARG A C 1
ATOM 693 O O . ARG A 1 91 ? 2.740 -11.539 16.025 1.00 92.00 91 ARG A O 1
ATOM 700 N N . LYS A 1 92 ? 3.697 -10.177 14.514 1.00 90.88 92 LYS A N 1
ATOM 701 C CA . LYS A 1 92 ? 3.192 -8.930 15.110 1.00 90.88 92 LYS A CA 1
ATOM 702 C C . LYS A 1 92 ? 1.709 -8.727 14.799 1.00 90.88 92 LYS A C 1
ATOM 704 O O . LYS A 1 92 ? 0.976 -8.369 15.718 1.00 90.88 92 LYS A O 1
ATOM 709 N N . ARG A 1 93 ? 1.275 -9.010 13.567 1.00 90.00 93 ARG A N 1
ATOM 710 C CA . ARG A 1 93 ? -0.124 -8.947 13.119 1.00 90.00 93 ARG A CA 1
ATOM 711 C C . ARG A 1 93 ? -1.015 -9.832 13.992 1.00 90.00 93 ARG A C 1
ATOM 713 O O . ARG A 1 93 ? -1.908 -9.328 14.666 1.00 90.00 93 ARG A O 1
ATOM 720 N N . LEU A 1 94 ? -0.665 -11.111 14.142 1.00 91.69 94 LEU A N 1
ATOM 721 C CA . LEU A 1 94 ? -1.384 -12.059 15.007 1.00 91.69 94 LEU A CA 1
ATOM 722 C C . LEU A 1 94 ? -1.396 -11.643 16.488 1.00 91.69 94 LEU A C 1
ATOM 724 O O . LEU A 1 94 ? -2.356 -11.899 17.216 1.00 91.69 94 LEU A O 1
ATOM 728 N N . ARG A 1 95 ? -0.327 -10.999 16.974 1.00 94.94 95 ARG A N 1
ATOM 729 C CA . ARG A 1 95 ? -0.292 -10.459 18.342 1.00 94.94 95 ARG A CA 1
ATOM 730 C C . ARG A 1 95 ? -1.242 -9.271 18.503 1.00 94.94 95 ARG A C 1
ATOM 732 O O . ARG A 1 95 ? -1.899 -9.188 19.537 1.00 94.94 95 ARG A O 1
ATOM 739 N N . MET A 1 96 ? -1.310 -8.386 17.510 1.00 92.25 96 MET A N 1
ATOM 740 C CA . MET A 1 96 ? -2.227 -7.246 17.502 1.00 92.25 96 MET A CA 1
ATOM 741 C C . MET A 1 96 ? -3.681 -7.707 17.499 1.00 92.25 96 MET A C 1
ATOM 743 O O . MET A 1 96 ? -4.427 -7.282 18.372 1.00 92.25 96 MET A O 1
ATOM 747 N N . LEU A 1 97 ? -4.049 -8.637 16.619 1.00 91.06 97 LEU A N 1
ATOM 748 C CA . LEU A 1 97 ? -5.423 -9.148 16.507 1.00 91.06 97 LEU A CA 1
ATOM 749 C C . LEU A 1 97 ? -5.889 -9.890 17.755 1.00 91.06 97 LEU A C 1
ATOM 751 O O . LEU A 1 97 ? -7.039 -9.792 18.155 1.00 91.06 97 LEU A O 1
ATOM 755 N N . ARG A 1 98 ? -4.982 -10.606 18.422 1.00 93.62 98 ARG A N 1
ATOM 756 C CA . ARG A 1 98 ? -5.294 -11.248 19.703 1.00 93.62 98 ARG A CA 1
ATOM 757 C C . ARG A 1 98 ? -5.551 -10.237 20.822 1.00 93.62 98 ARG A C 1
ATOM 759 O O . ARG A 1 98 ? -6.301 -10.541 21.740 1.00 93.62 98 ARG A O 1
ATOM 766 N N . LYS A 1 99 ? -4.901 -9.069 20.782 1.00 96.56 99 LYS A N 1
ATOM 767 C CA . LYS A 1 99 ? -5.104 -7.998 21.770 1.00 96.56 99 LYS A CA 1
ATOM 768 C C . LYS A 1 99 ? -6.314 -7.122 21.427 1.00 96.56 99 LYS A C 1
ATOM 770 O O . LYS A 1 99 ? -6.978 -6.628 22.330 1.00 96.56 99 LYS A O 1
ATOM 775 N N . TYR A 1 100 ? -6.572 -6.941 20.137 1.00 94.50 100 TYR A N 1
ATOM 776 C CA . TYR A 1 100 ? -7.616 -6.096 19.577 1.00 94.50 100 TYR A CA 1
ATOM 777 C C . TYR A 1 100 ? -8.309 -6.876 18.450 1.00 94.50 100 TYR A C 1
ATOM 779 O O . TYR A 1 100 ? -7.931 -6.716 17.285 1.00 94.50 100 TYR A O 1
ATOM 787 N N . PRO A 1 101 ? -9.253 -7.776 18.782 1.00 93.06 101 PRO A N 1
ATOM 788 C CA . PRO A 1 101 ? -9.969 -8.537 17.770 1.00 93.06 101 PRO A CA 1
ATOM 789 C C . PRO A 1 101 ? -10.804 -7.595 16.907 1.00 93.06 101 PRO A C 1
ATOM 791 O O . PRO A 1 101 ? -11.321 -6.583 17.387 1.00 93.06 101 PRO A O 1
ATOM 794 N N . LEU A 1 102 ? -10.924 -7.929 15.625 1.00 89.12 102 LEU A N 1
ATOM 795 C CA . LEU A 1 102 ? -11.793 -7.188 14.725 1.00 89.12 102 LEU A CA 1
ATOM 796 C C . LEU A 1 102 ? -13.262 -7.390 15.126 1.00 89.12 102 LEU A C 1
ATOM 798 O O . LEU A 1 102 ? -13.622 -8.492 15.548 1.00 89.12 102 LEU A O 1
ATOM 802 N N . PRO A 1 103 ? -14.111 -6.355 15.004 1.00 92.94 103 PRO A N 1
ATOM 803 C CA . PRO A 1 103 ? -15.538 -6.500 15.253 1.00 92.94 103 PRO A CA 1
ATOM 804 C C . PRO A 1 103 ? -16.191 -7.486 14.276 1.00 92.94 103 PRO A C 1
ATOM 806 O O . PRO A 1 103 ? -15.661 -7.780 13.204 1.00 92.94 103 PRO A O 1
ATOM 809 N N . GLU A 1 104 ? -17.374 -7.975 14.629 1.00 88.62 104 GLU A N 1
ATOM 810 C CA . GLU A 1 104 ? -18.131 -8.891 13.777 1.00 88.62 104 GLU A CA 1
ATOM 811 C C . GLU A 1 104 ? -18.442 -8.258 12.407 1.00 88.62 104 GLU A C 1
ATOM 813 O O . GLU A 1 104 ? -18.772 -7.076 12.311 1.00 88.62 104 GLU A O 1
ATOM 818 N N . GLY A 1 105 ? -18.272 -9.034 11.333 1.00 88.06 105 GLY A N 1
ATOM 819 C CA . GLY A 1 105 ? -18.426 -8.566 9.949 1.00 88.06 105 GLY A CA 1
ATOM 820 C C . GLY A 1 105 ? -17.207 -7.846 9.357 1.00 88.06 105 GLY A C 1
ATOM 821 O O . GLY A 1 105 ? -17.207 -7.549 8.164 1.00 88.06 105 GLY A O 1
ATOM 822 N N . TRP A 1 106 ? -16.150 -7.601 10.138 1.00 89.56 106 TRP A N 1
ATOM 823 C CA . TRP A 1 106 ? -14.902 -7.030 9.629 1.00 89.56 106 TRP A CA 1
ATOM 824 C C . TRP A 1 106 ? -13.923 -8.131 9.229 1.00 89.56 106 TRP A C 1
ATOM 826 O O . TRP A 1 106 ? -13.739 -9.115 9.944 1.00 89.56 106 TRP A O 1
ATOM 836 N N . CYS A 1 107 ? -13.253 -7.943 8.094 1.00 86.69 107 CYS A N 1
ATOM 837 C CA . CYS A 1 107 ? -12.213 -8.847 7.618 1.00 86.69 107 CYS A CA 1
ATOM 838 C C . CYS A 1 107 ? -10.907 -8.094 7.356 1.00 86.69 107 CYS A C 1
ATOM 840 O O . CYS A 1 107 ? -10.898 -6.902 7.045 1.00 86.69 107 CYS A O 1
ATOM 842 N N . GLU A 1 108 ? -9.789 -8.802 7.491 1.00 82.56 108 GLU A N 1
ATOM 843 C CA . GLU A 1 108 ? -8.481 -8.263 7.136 1.00 82.56 108 GLU A CA 1
ATOM 844 C C . GLU A 1 108 ? -8.259 -8.400 5.637 1.00 82.56 108 GLU A C 1
ATOM 846 O O . GLU A 1 108 ? -8.154 -9.511 5.117 1.00 82.56 108 GLU A O 1
ATOM 851 N N . LEU A 1 109 ? -8.137 -7.264 4.955 1.00 83.62 109 LEU A N 1
ATOM 852 C CA . LEU A 1 109 ? -7.699 -7.223 3.570 1.00 83.62 109 LEU A CA 1
ATOM 853 C C . LEU A 1 109 ? -6.233 -6.796 3.521 1.00 83.62 109 LEU A C 1
ATOM 855 O O . LEU A 1 109 ? -5.876 -5.691 3.930 1.00 83.62 109 LEU A O 1
ATOM 859 N N . TYR A 1 110 ? -5.375 -7.684 3.028 1.00 81.88 110 TYR A N 1
ATOM 860 C CA . TYR A 1 110 ? -3.962 -7.383 2.851 1.00 81.88 110 TYR A CA 1
ATOM 861 C C . TYR A 1 110 ? -3.742 -6.546 1.584 1.00 81.88 110 TYR A C 1
ATOM 863 O O . TYR A 1 110 ? -4.155 -6.946 0.496 1.00 81.88 110 TYR A O 1
ATOM 871 N N . ASP A 1 111 ? -3.067 -5.400 1.7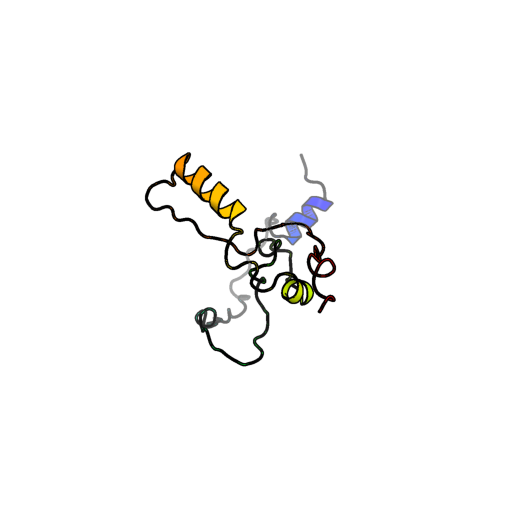22 1.00 81.69 111 ASP A N 1
ATOM 872 C CA . ASP A 1 111 ? -2.736 -4.515 0.604 1.00 81.69 111 ASP A CA 1
ATOM 873 C C . ASP A 1 111 ? -1.242 -4.634 0.224 1.00 81.69 111 ASP A C 1
ATOM 875 O O . ASP A 1 111 ? -0.372 -4.213 0.995 1.00 81.69 111 ASP A O 1
ATOM 879 N N . PRO A 1 112 ? -0.911 -5.144 -0.977 1.00 79.12 112 PRO A N 1
ATOM 880 C CA . PRO A 1 112 ? 0.473 -5.306 -1.420 1.00 79.12 112 PRO A CA 1
ATOM 881 C C . PRO A 1 112 ? 1.236 -3.985 -1.621 1.00 79.12 112 PRO A C 1
ATOM 883 O O . PRO A 1 112 ? 2.470 -4.007 -1.667 1.00 79.12 112 PRO A O 1
ATOM 886 N N . GLY A 1 113 ? 0.545 -2.843 -1.741 1.00 75.75 113 GLY A N 1
ATOM 887 C CA . GLY A 1 113 ? 1.177 -1.540 -1.979 1.00 75.75 113 GLY A CA 1
ATOM 888 C C . GLY A 1 113 ? 1.542 -0.760 -0.716 1.00 75.75 113 GLY A C 1
ATOM 889 O O . GLY A 1 113 ? 2.348 0.157 -0.781 1.00 75.75 113 GLY A O 1
ATOM 890 N N . THR A 1 114 ? 1.018 -1.102 0.459 1.00 68.44 114 THR A N 1
ATOM 891 C CA . THR A 1 114 ? 1.234 -0.305 1.687 1.00 68.44 114 THR A CA 1
ATOM 892 C C . THR A 1 114 ? 2.520 -0.650 2.442 1.00 68.44 114 THR A C 1
ATOM 894 O O . THR A 1 114 ? 2.804 -0.073 3.494 1.00 68.44 114 THR A O 1
ATOM 897 N N . TYR A 1 115 ? 3.357 -1.542 1.905 1.00 52.50 115 TYR A N 1
ATOM 898 C CA . TYR A 1 115 ? 4.575 -1.983 2.577 1.00 52.50 115 TYR A CA 1
ATOM 899 C C . TYR A 1 115 ? 5.824 -1.241 2.088 1.00 52.50 115 TYR A C 1
ATOM 901 O O . TYR A 1 115 ? 6.361 -1.532 1.020 1.00 52.50 115 TYR A O 1
ATOM 909 N N . VAL A 1 116 ? 6.373 -0.357 2.932 1.00 40.94 116 VAL A N 1
ATOM 910 C CA . VAL A 1 116 ? 7.709 0.240 2.742 1.00 40.94 116 VAL A CA 1
ATOM 911 C C . VAL A 1 116 ? 8.730 -0.391 3.703 1.00 40.94 116 VAL A C 1
ATOM 913 O O . VAL A 1 116 ? 9.023 0.172 4.758 1.00 40.94 116 VAL A O 1
ATOM 916 N N . PRO A 1 117 ? 9.343 -1.541 3.376 1.00 37.72 117 PRO A N 1
ATOM 917 C CA . PRO A 1 117 ? 10.617 -1.920 3.958 1.00 37.72 117 PRO A CA 1
ATOM 918 C C . PRO A 1 117 ? 11.731 -1.305 3.104 1.00 37.72 117 PRO A C 1
ATOM 920 O O . PRO A 1 117 ? 12.015 -1.762 1.997 1.00 37.72 117 PRO A O 1
ATOM 923 N N . ARG A 1 118 ? 12.360 -0.241 3.620 1.00 41.03 118 ARG A N 1
ATOM 924 C CA . ARG A 1 118 ? 13.625 0.275 3.079 1.00 41.03 118 ARG A CA 1
ATOM 925 C C . ARG A 1 118 ? 14.707 -0.816 3.128 1.00 41.03 118 ARG A C 1
ATOM 927 O O . ARG A 1 118 ? 14.693 -1.667 4.012 1.00 41.03 118 ARG A O 1
ATOM 934 N N . LYS A 1 119 ? 15.609 -0.752 2.141 1.00 33.38 119 LYS A N 1
ATOM 935 C CA . LYS A 1 119 ? 16.713 -1.673 1.816 1.00 33.38 119 LYS A CA 1
ATOM 936 C C . LYS A 1 119 ? 17.253 -2.480 3.005 1.00 33.38 119 LYS A C 1
ATOM 938 O O . LYS A 1 119 ? 17.859 -1.914 3.907 1.00 33.38 119 LYS A O 1
ATOM 943 N N . ALA A 1 120 ? 17.220 -3.803 2.886 1.00 36.66 120 ALA A N 1
ATOM 944 C CA . ALA A 1 120 ? 18.435 -4.551 3.168 1.00 36.66 120 ALA A CA 1
ATOM 945 C C . ALA A 1 120 ? 19.186 -4.652 1.836 1.00 36.66 120 ALA A C 1
ATOM 947 O O . ALA A 1 120 ? 18.648 -5.161 0.852 1.00 36.66 120 ALA A O 1
ATOM 948 N N . ALA A 1 121 ? 20.401 -4.105 1.786 1.00 44.50 121 ALA A N 1
ATOM 949 C CA . ALA A 1 121 ? 21.377 -4.522 0.788 1.00 44.50 121 ALA A CA 1
ATOM 950 C C . ALA A 1 121 ? 21.521 -6.057 0.857 1.00 44.50 121 ALA A C 1
ATOM 952 O O . ALA A 1 121 ? 21.251 -6.631 1.917 1.00 44.50 121 ALA A O 1
ATOM 953 N N . PRO A 1 122 ? 21.917 -6.741 -0.229 1.00 42.69 122 PRO A N 1
ATOM 954 C CA . PRO A 1 122 ? 22.129 -8.180 -0.166 1.00 42.69 122 PRO A CA 1
ATOM 955 C C . PRO A 1 122 ? 23.153 -8.491 0.933 1.00 42.69 122 PRO A C 1
ATOM 957 O O . PRO A 1 122 ? 24.322 -8.125 0.820 1.00 42.69 122 PRO A O 1
ATOM 960 N N . PHE A 1 123 ? 22.723 -9.163 2.003 1.00 50.56 123 PHE A N 1
ATOM 961 C CA . PHE A 1 123 ? 23.653 -9.862 2.877 1.00 50.56 123 PHE A CA 1
ATOM 962 C C . PHE A 1 123 ? 24.070 -11.127 2.130 1.00 50.56 123 PHE A C 1
ATOM 964 O O . PHE A 1 123 ? 23.315 -12.097 2.054 1.00 50.56 123 PHE A O 1
ATOM 971 N N . ASN A 1 124 ? 25.243 -11.086 1.502 1.00 51.88 124 ASN A N 1
ATOM 972 C CA . ASN A 1 124 ? 25.833 -12.259 0.877 1.00 51.88 124 ASN A CA 1
ATOM 973 C C . ASN A 1 124 ? 26.491 -13.122 1.964 1.00 51.88 124 ASN A C 1
ATOM 975 O O . ASN A 1 124 ? 27.644 -12.897 2.323 1.00 51.88 124 ASN A O 1
ATOM 979 N N . ALA A 1 125 ? 25.752 -14.098 2.492 1.00 56.22 125 ALA A N 1
ATOM 980 C CA . ALA A 1 125 ? 26.280 -15.076 3.447 1.00 56.22 125 ALA A CA 1
ATOM 981 C C . ALA A 1 125 ? 27.149 -16.167 2.781 1.00 56.22 125 ALA A C 1
ATOM 983 O O . ALA A 1 125 ? 27.855 -16.893 3.472 1.00 56.22 125 ALA A O 1
ATOM 984 N N . ASN A 1 126 ? 27.145 -16.267 1.445 1.00 52.19 126 ASN A N 1
ATOM 985 C CA . ASN A 1 126 ? 27.763 -17.369 0.696 1.00 52.19 126 ASN A CA 1
ATOM 986 C C . ASN A 1 126 ? 29.157 -17.053 0.132 1.00 52.19 126 ASN A C 1
ATOM 988 O O . ASN A 1 126 ? 29.626 -17.746 -0.764 1.00 52.19 126 ASN A O 1
ATOM 992 N N . LYS A 1 127 ? 29.860 -16.042 0.658 1.00 49.53 127 LYS A N 1
ATOM 993 C CA . LYS A 1 127 ? 31.314 -15.907 0.430 1.00 49.53 127 LYS A CA 1
ATOM 994 C C . LYS A 1 127 ? 32.154 -16.401 1.615 1.00 49.53 127 LYS A C 1
ATOM 996 O O . LYS A 1 127 ? 33.344 -16.117 1.663 1.00 49.53 127 LYS A O 1
ATOM 1001 N N . VAL A 1 128 ? 31.546 -17.098 2.579 1.00 54.47 128 VAL A N 1
ATOM 1002 C CA . VAL A 1 128 ? 32.243 -17.530 3.802 1.00 54.47 128 VAL A CA 1
ATOM 1003 C C . VAL A 1 128 ? 32.522 -19.032 3.846 1.00 54.47 128 VAL A C 1
ATOM 1005 O O . VAL A 1 128 ? 33.458 -19.416 4.529 1.00 54.47 128 VAL A O 1
ATOM 1008 N N . LEU A 1 129 ? 31.807 -19.902 3.128 1.00 52.22 129 LEU A N 1
ATOM 1009 C CA . LEU A 1 129 ? 32.035 -21.350 3.238 1.00 52.22 129 LEU A CA 1
ATOM 1010 C C . LEU A 1 129 ? 31.794 -22.038 1.888 1.00 52.22 129 LEU A C 1
ATOM 1012 O O . LEU A 1 129 ? 30.782 -21.756 1.256 1.00 52.22 129 LEU A O 1
ATOM 1016 N N . SER A 1 130 ? 32.717 -22.927 1.497 1.00 52.50 130 SER A N 1
ATOM 1017 C CA . SER A 1 130 ? 32.702 -23.828 0.321 1.00 52.50 130 SER A CA 1
ATOM 1018 C C . SER A 1 130 ? 33.616 -23.458 -0.861 1.00 52.50 130 SER A C 1
ATOM 1020 O O . SER A 1 130 ? 33.164 -23.382 -1.999 1.00 52.50 130 SER A O 1
ATOM 1022 N N . VAL A 1 131 ? 34.924 -23.330 -0.601 1.00 51.84 131 VAL A N 1
ATOM 1023 C CA . VAL A 1 131 ? 35.985 -23.817 -1.514 1.00 51.84 131 VAL A CA 1
ATOM 1024 C C . VAL A 1 131 ? 37.068 -24.501 -0.667 1.00 51.84 131 VAL A C 1
ATOM 1026 O O . VAL A 1 131 ? 38.185 -24.020 -0.570 1.00 51.84 131 VAL A O 1
ATOM 1029 N N . GLU A 1 132 ? 36.707 -25.592 0.006 1.00 47.22 132 GLU A N 1
ATOM 1030 C CA . GLU A 1 132 ? 37.649 -26.605 0.505 1.00 47.22 132 GLU A CA 1
ATOM 1031 C C . GLU A 1 132 ? 36.960 -27.968 0.374 1.00 47.22 132 GLU A C 1
ATOM 1033 O O . GLU A 1 132 ? 36.077 -28.311 1.164 1.00 47.22 132 GLU A O 1
ATOM 1038 N N . ASN A 1 133 ? 37.270 -28.648 -0.731 1.00 41.72 133 ASN A N 1
ATOM 1039 C CA . ASN A 1 133 ? 37.501 -30.090 -0.878 1.00 41.72 133 ASN A CA 1
ATOM 1040 C C . ASN A 1 133 ? 37.724 -30.410 -2.357 1.00 41.72 133 ASN A C 1
ATOM 1042 O O . ASN A 1 133 ? 36.827 -30.086 -3.168 1.00 41.72 133 ASN A O 1
#

Sequence (133 aa):
MPLPPALLARLKKRGIVKASEAEPSAADQPEEEVIAEDYDDIIRPVGGGETRIGGPIPGCPNKWNLYHECSAFCQKHWGAGKLKESPHTERKRLRMLRKYPLPEGWCELYDPGTYVPRKAAPFNANKVLSVEN